Protein AF-A0A948GYI2-F1 (afdb_monomer_lite)

Structure (mmCIF, N/CA/C/O backbone):
data_AF-A0A948GYI2-F1
#
_entry.id   AF-A0A948GYI2-F1
#
loop_
_atom_site.group_PDB
_atom_site.id
_atom_site.type_symbol
_atom_site.label_atom_id
_atom_site.label_alt_id
_atom_site.label_comp_id
_atom_site.label_asym_id
_atom_site.label_entity_id
_atom_site.label_seq_id
_atom_site.pdbx_PDB_ins_code
_atom_site.Cartn_x
_atom_site.Cartn_y
_atom_site.Cartn_z
_atom_site.occupancy
_atom_site.B_iso_or_equiv
_atom_site.auth_seq_id
_atom_site.auth_comp_id
_atom_site.auth_asym_id
_atom_site.auth_atom_id
_atom_site.pdbx_PDB_model_num
ATOM 1 N N . MET A 1 1 ? -63.063 11.031 31.849 1.00 52.66 1 MET A N 1
ATOM 2 C CA . MET A 1 1 ? -62.151 10.379 30.886 1.00 52.66 1 MET A CA 1
ATOM 3 C C . MET A 1 1 ? -60.882 10.059 31.651 1.00 52.66 1 MET A C 1
ATOM 5 O O . MET A 1 1 ? -60.070 10.951 31.864 1.00 52.66 1 MET A O 1
ATOM 9 N N . ASP A 1 2 ? -60.798 8.842 32.186 1.00 49.38 2 ASP A N 1
ATOM 10 C CA . ASP A 1 2 ? -59.696 8.437 33.057 1.00 49.38 2 ASP A CA 1
ATOM 11 C C . ASP A 1 2 ? -58.411 8.267 32.252 1.00 49.38 2 ASP A C 1
ATOM 13 O O . ASP A 1 2 ? -58.264 7.365 31.427 1.00 49.38 2 ASP A O 1
ATOM 17 N N . ASN A 1 3 ? -57.470 9.173 32.505 1.00 59.66 3 ASN A N 1
ATOM 18 C CA . ASN A 1 3 ? -56.113 9.106 31.997 1.00 59.66 3 ASN A CA 1
ATOM 19 C C . ASN A 1 3 ? -55.352 8.020 32.767 1.00 59.66 3 ASN A C 1
ATOM 21 O O . ASN A 1 3 ? -54.767 8.286 33.818 1.00 59.66 3 ASN A O 1
ATOM 25 N N . GLN A 1 4 ? -55.342 6.793 32.240 1.00 59.03 4 GLN A N 1
ATOM 26 C CA . GLN A 1 4 ? -54.437 5.744 32.708 1.00 59.03 4 GLN A CA 1
ATOM 27 C C . GLN A 1 4 ? -52.987 6.158 32.426 1.00 59.03 4 GLN A C 1
ATOM 29 O O . GLN A 1 4 ? -52.452 5.931 31.340 1.00 59.03 4 GLN A O 1
ATOM 34 N N . LYS A 1 5 ? -52.327 6.766 33.413 1.00 63.97 5 LYS A N 1
ATOM 35 C CA . LYS A 1 5 ? -50.877 6.964 33.383 1.00 63.97 5 LYS A CA 1
ATOM 36 C C . LYS A 1 5 ? -50.208 5.609 33.615 1.00 63.97 5 LYS A C 1
ATOM 38 O O . LYS A 1 5 ? -49.988 5.208 34.754 1.00 63.97 5 LYS A O 1
ATOM 43 N N . LYS A 1 6 ? -49.918 4.882 32.534 1.00 66.81 6 LYS A N 1
ATOM 44 C CA . LYS A 1 6 ? -49.067 3.686 32.570 1.00 66.81 6 LYS A CA 1
ATOM 45 C C . LYS A 1 6 ? -47.640 4.135 32.889 1.00 66.81 6 LYS A C 1
ATOM 47 O O . LYS A 1 6 ? -46.932 4.626 32.016 1.00 66.81 6 LYS A O 1
ATOM 52 N N . GLY A 1 7 ? -47.262 4.061 34.162 1.00 66.38 7 GLY A N 1
ATOM 53 C CA . GLY A 1 7 ? -45.890 4.304 34.592 1.00 66.38 7 GLY A CA 1
ATOM 54 C C . GLY A 1 7 ? -44.984 3.206 34.044 1.00 66.38 7 GLY A C 1
ATOM 55 O O . GLY A 1 7 ? -45.281 2.027 34.223 1.00 66.38 7 GLY A O 1
ATOM 56 N N . PHE A 1 8 ? -43.904 3.594 33.366 1.00 69.88 8 PHE A N 1
ATOM 57 C CA . PHE A 1 8 ? -42.838 2.671 32.978 1.00 69.88 8 PHE A CA 1
ATOM 58 C C . PHE A 1 8 ? -42.327 1.946 34.226 1.00 69.88 8 PHE A C 1
ATOM 60 O O . PHE A 1 8 ? -42.035 2.584 35.242 1.00 69.88 8 PHE A O 1
ATOM 67 N N . THR A 1 9 ? -42.245 0.617 34.174 1.00 87.31 9 THR A N 1
ATOM 68 C CA . THR A 1 9 ? -41.756 -0.149 35.324 1.00 87.31 9 THR A CA 1
ATOM 69 C C . THR A 1 9 ? -40.239 0.003 35.422 1.00 87.31 9 THR A C 1
ATOM 71 O O . THR A 1 9 ? -39.531 -0.023 34.417 1.00 87.31 9 THR A O 1
ATOM 74 N N . LEU A 1 10 ? -39.716 0.171 36.638 1.00 85.88 10 LEU A N 1
ATOM 75 C CA . LEU A 1 10 ? -38.281 0.381 36.878 1.00 85.88 10 LEU A CA 1
ATOM 76 C C . LEU A 1 10 ? -37.420 -0.752 36.283 1.00 85.88 10 LEU A C 1
ATOM 78 O O . LEU A 1 10 ? -36.329 -0.506 35.775 1.00 85.88 10 LEU A O 1
ATOM 82 N N . LEU A 1 11 ? -37.948 -1.980 36.278 1.00 89.62 11 LEU A N 1
ATOM 83 C CA . LEU A 1 11 ? -37.319 -3.150 35.664 1.00 89.62 11 LEU A CA 1
ATOM 84 C C . LEU A 1 11 ? -37.116 -2.982 34.149 1.00 89.62 11 LEU A C 1
ATOM 86 O O . LEU A 1 11 ? -36.049 -3.290 33.628 1.00 89.62 11 LEU A O 1
ATOM 90 N N . GLU A 1 12 ? -38.120 -2.469 33.443 1.00 88.12 12 GLU A N 1
ATOM 91 C CA . GLU A 1 12 ? -38.083 -2.278 31.990 1.00 88.12 12 GLU A CA 1
ATOM 92 C C . GLU A 1 12 ? -37.000 -1.272 31.575 1.00 88.12 12 GLU A C 1
ATOM 94 O O . GLU A 1 12 ? -36.304 -1.470 30.575 1.00 88.12 12 GLU A O 1
ATOM 99 N N . ILE A 1 13 ? -36.779 -0.245 32.401 1.00 91.62 13 ILE A N 1
ATOM 100 C CA . ILE A 1 13 ? -35.699 0.732 32.214 1.00 91.62 13 ILE A CA 1
ATOM 101 C C . ILE A 1 13 ? -34.327 0.069 32.403 1.00 91.62 13 ILE A C 1
ATOM 103 O O . ILE A 1 13 ? -33.422 0.304 31.602 1.00 91.62 13 ILE A O 1
ATOM 107 N N . ILE A 1 14 ? -34.170 -0.795 33.413 1.00 94.62 14 ILE A N 1
ATOM 108 C CA . ILE A 1 14 ? -32.909 -1.516 33.661 1.00 94.62 14 ILE A CA 1
ATOM 109 C C . ILE A 1 14 ? -32.576 -2.454 32.497 1.00 94.62 14 ILE A C 1
ATOM 111 O O . ILE A 1 14 ? -31.447 -2.448 32.008 1.00 94.62 14 ILE A O 1
ATOM 115 N N . VAL A 1 15 ? -33.552 -3.233 32.024 1.00 95.19 15 VAL A N 1
ATOM 116 C CA . VAL A 1 15 ? -33.343 -4.166 30.905 1.00 95.19 15 VAL A CA 1
ATOM 117 C C . VAL A 1 15 ? -32.982 -3.403 29.630 1.00 95.19 15 VAL A C 1
ATOM 119 O O . VAL A 1 15 ? -32.034 -3.774 28.938 1.00 95.19 15 VAL A O 1
ATOM 122 N N . SER A 1 16 ? -33.670 -2.293 29.357 1.00 95.75 16 SER A N 1
ATOM 123 C CA . SER A 1 16 ? -33.379 -1.443 28.197 1.00 95.75 16 SER A CA 1
ATOM 124 C C . SER A 1 16 ? -31.966 -0.854 28.254 1.00 95.75 16 SER A C 1
ATOM 126 O O . SER A 1 16 ? -31.255 -0.871 27.251 1.00 95.75 16 SER A O 1
ATOM 128 N N . LEU A 1 17 ? -31.520 -0.395 29.430 1.00 95.31 17 LEU A N 1
ATOM 129 C CA . LEU A 1 17 ? -30.160 0.117 29.637 1.00 95.31 17 LEU A CA 1
ATOM 130 C C . LEU A 1 17 ? -29.099 -0.937 29.325 1.00 95.31 17 LEU A C 1
ATOM 132 O O . LEU A 1 17 ? -28.145 -0.644 28.607 1.00 95.31 17 LEU A O 1
ATOM 136 N N . ILE A 1 18 ? -29.277 -2.162 29.823 1.00 96.88 18 ILE A N 1
ATOM 137 C CA . ILE A 1 18 ? -28.332 -3.259 29.580 1.00 96.88 18 ILE A CA 1
ATOM 138 C C . ILE A 1 18 ? -28.215 -3.532 28.078 1.00 96.88 18 ILE A C 1
ATOM 140 O O . ILE A 1 18 ? -27.104 -3.607 27.553 1.00 96.88 18 ILE A O 1
ATOM 144 N N . ILE A 1 19 ? -29.345 -3.621 27.371 1.00 97.00 19 ILE A N 1
ATOM 145 C CA . ILE A 1 19 ? -29.355 -3.859 25.921 1.00 97.00 19 ILE A CA 1
ATOM 146 C C . ILE A 1 19 ? -28.627 -2.726 25.184 1.00 97.00 19 ILE A C 1
ATOM 148 O O . ILE A 1 19 ? -27.786 -2.998 24.328 1.00 97.00 19 ILE A O 1
ATOM 152 N N . ILE A 1 20 ? -28.886 -1.465 25.543 1.00 97.00 20 ILE A N 1
ATOM 153 C CA . ILE A 1 20 ? -28.222 -0.306 24.928 1.00 97.00 20 ILE A CA 1
ATOM 154 C C . ILE A 1 20 ? -26.706 -0.358 25.151 1.00 97.00 20 ILE A C 1
ATOM 156 O O . ILE A 1 20 ? -25.950 -0.129 24.207 1.00 97.00 20 ILE A O 1
ATOM 160 N N . PHE A 1 21 ? -26.246 -0.712 26.355 1.00 97.38 21 PHE A N 1
ATOM 161 C CA . PHE A 1 21 ? -24.814 -0.857 26.636 1.00 97.38 21 PHE A CA 1
ATOM 162 C C . PHE A 1 21 ? -24.149 -1.896 25.730 1.00 97.38 21 PHE A C 1
ATOM 164 O O . PHE A 1 21 ? -23.092 -1.618 25.160 1.00 97.38 21 PHE A O 1
ATOM 171 N N . PHE A 1 22 ? -24.777 -3.059 25.543 1.00 96.94 22 PHE A N 1
ATOM 172 C CA . PHE A 1 22 ? -24.254 -4.087 24.641 1.00 96.94 22 PHE A CA 1
ATOM 173 C C . PHE A 1 22 ? -24.202 -3.617 23.186 1.00 96.94 22 PHE A C 1
ATOM 175 O O . PHE A 1 22 ? -23.210 -3.863 22.500 1.00 96.94 22 PHE A O 1
ATOM 182 N N . VAL A 1 23 ? -25.233 -2.909 22.721 1.00 97.75 23 VAL A N 1
ATOM 183 C CA . VAL A 1 23 ? -25.279 -2.387 21.348 1.00 97.75 23 VAL A CA 1
ATOM 184 C C . VAL A 1 23 ? -24.176 -1.355 21.117 1.00 97.75 23 VAL A C 1
ATOM 186 O O . VAL A 1 23 ? -23.439 -1.463 20.139 1.00 97.75 23 VAL A O 1
ATOM 189 N N . VAL A 1 24 ? -24.014 -0.389 22.024 1.00 97.19 24 VAL A N 1
ATOM 190 C CA . VAL A 1 24 ? -22.990 0.660 21.894 1.00 97.19 24 VAL A CA 1
ATOM 191 C C . VAL A 1 24 ? -21.584 0.061 21.953 1.00 97.19 24 VAL A C 1
ATOM 193 O O . VAL A 1 24 ? -20.738 0.411 21.129 1.00 97.19 24 VAL A O 1
ATOM 196 N N . ALA A 1 25 ? -21.339 -0.884 22.866 1.00 96.25 25 ALA A N 1
ATOM 197 C CA . ALA A 1 25 ? -20.061 -1.588 22.945 1.00 96.25 25 ALA A CA 1
ATOM 198 C C . ALA A 1 25 ? -19.764 -2.383 21.660 1.00 96.25 25 ALA A C 1
ATOM 200 O O . ALA A 1 25 ? -18.652 -2.318 21.132 1.00 96.25 25 ALA A O 1
ATOM 201 N N . GLY A 1 26 ? -20.767 -3.078 21.112 1.00 96.38 26 GLY A N 1
ATOM 202 C CA . GLY A 1 26 ? -20.642 -3.797 19.844 1.00 96.38 26 GLY A CA 1
ATOM 203 C C . GLY A 1 26 ? -20.334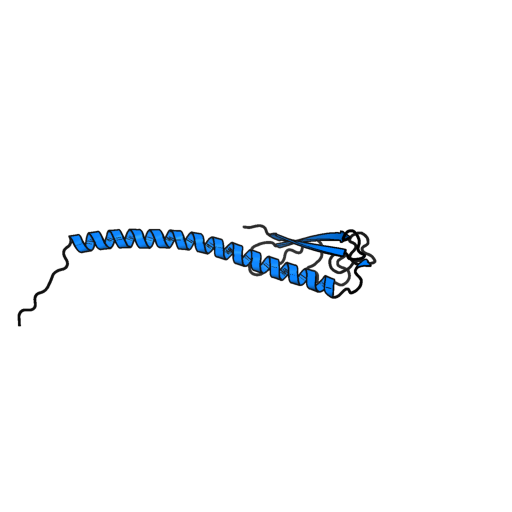 -2.867 18.667 1.00 96.38 26 GLY A C 1
ATOM 204 O O . GLY A 1 26 ? -19.425 -3.136 17.881 1.00 96.38 26 GLY A O 1
ATOM 205 N N . MET A 1 27 ? -21.033 -1.733 18.575 1.00 96.50 27 MET A N 1
ATOM 206 C CA . MET A 1 27 ? -20.799 -0.734 17.528 1.00 96.50 27 MET A CA 1
ATOM 207 C C . MET A 1 27 ? -19.403 -0.113 17.613 1.00 96.50 27 MET A C 1
ATOM 209 O O . MET A 1 27 ? -18.763 0.069 16.578 1.00 96.50 27 MET A O 1
ATOM 213 N N . ALA A 1 28 ? -18.902 0.166 18.820 1.00 95.44 28 ALA A N 1
ATOM 214 C CA . ALA A 1 28 ? -17.549 0.684 19.011 1.00 95.44 28 ALA A CA 1
ATOM 215 C C . ALA A 1 28 ? -16.486 -0.289 18.468 1.00 95.44 28 ALA A C 1
ATOM 217 O O . ALA A 1 28 ? -15.562 0.134 17.773 1.00 95.44 28 ALA A O 1
ATOM 218 N N . GLY A 1 29 ? -16.655 -1.596 18.702 1.00 93.38 29 GLY A N 1
ATOM 219 C CA . GLY A 1 29 ? -15.761 -2.622 18.156 1.00 93.38 29 GLY A CA 1
ATOM 220 C C . GLY A 1 29 ? -15.753 -2.656 16.623 1.00 93.38 29 GLY A C 1
ATOM 221 O O . GLY A 1 29 ? -14.688 -2.671 16.001 1.00 93.38 29 GLY A O 1
ATOM 222 N N . ILE A 1 30 ? -16.936 -2.600 16.001 1.00 94.75 30 ILE A N 1
ATOM 223 C CA . ILE A 1 30 ? -17.071 -2.574 14.534 1.00 94.75 30 ILE A CA 1
ATOM 224 C C . ILE A 1 30 ? -16.438 -1.307 13.950 1.00 94.75 30 ILE A C 1
ATOM 226 O O . ILE A 1 30 ? -15.770 -1.372 12.916 1.00 94.75 30 ILE A O 1
ATOM 230 N N . PHE A 1 31 ? -16.618 -0.161 14.609 1.00 95.06 31 PHE A N 1
ATOM 231 C CA . PHE A 1 31 ? -16.070 1.113 14.156 1.00 95.06 31 PHE A CA 1
ATOM 232 C C . PHE A 1 31 ? -14.537 1.095 14.107 1.00 95.06 31 PHE A C 1
ATOM 234 O O . PHE A 1 31 ? -13.960 1.454 13.080 1.00 95.06 31 PHE A O 1
ATOM 241 N N . VAL A 1 32 ? -13.875 0.610 15.163 1.00 92.75 32 VAL A N 1
ATOM 242 C CA . VAL A 1 32 ? -12.405 0.500 15.201 1.00 92.75 32 VAL A CA 1
ATOM 243 C C . VAL A 1 32 ? -11.896 -0.416 14.086 1.00 92.75 32 VAL A C 1
ATOM 245 O O . VAL A 1 32 ? -10.984 -0.046 13.345 1.00 92.75 32 VAL A O 1
ATOM 248 N N . SER A 1 33 ? -12.530 -1.578 13.906 1.00 93.06 33 SER A N 1
ATOM 249 C CA . SER A 1 33 ? -12.169 -2.512 12.832 1.00 93.06 33 SER A CA 1
ATOM 250 C C . SER A 1 33 ? -12.334 -1.884 11.441 1.00 93.06 33 SER A C 1
ATOM 252 O O . SER A 1 33 ? -11.441 -1.981 10.595 1.00 93.06 33 SER A O 1
ATOM 254 N N . SER A 1 34 ? -13.442 -1.172 11.223 1.00 91.56 34 SER A N 1
ATOM 255 C CA . SER A 1 34 ? -13.747 -0.513 9.948 1.00 91.56 34 SER A CA 1
ATOM 256 C C . SER A 1 34 ? -12.796 0.647 9.646 1.00 91.56 34 SER A C 1
ATOM 258 O O . SER A 1 34 ? -12.432 0.862 8.487 1.00 91.56 34 SER A O 1
ATOM 260 N N . SER A 1 35 ? -12.366 1.381 10.675 1.00 88.19 35 SER A N 1
ATOM 261 C CA . SER A 1 35 ? -11.406 2.478 10.540 1.00 88.19 35 SER A CA 1
ATOM 262 C C . SER A 1 35 ? -10.057 1.974 10.028 1.00 88.19 35 SER A C 1
ATOM 264 O O . SER A 1 35 ? -9.563 2.472 9.015 1.00 88.19 35 SER A O 1
ATOM 266 N N . ASN A 1 36 ? -9.507 0.927 10.652 1.00 87.12 36 ASN A N 1
ATOM 267 C CA . ASN A 1 36 ? -8.232 0.338 10.232 1.00 8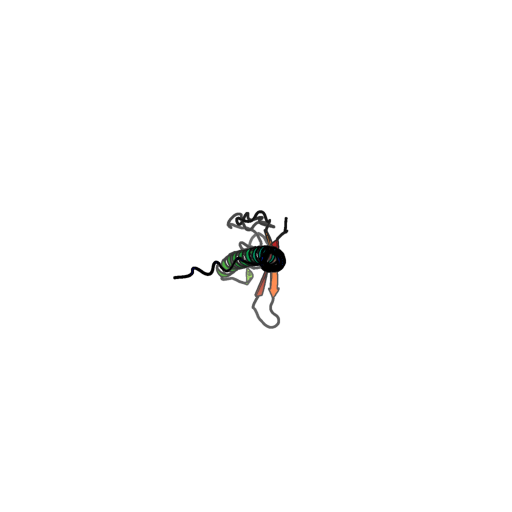7.12 36 ASN A CA 1
ATOM 268 C C . ASN A 1 36 ? -8.315 -0.211 8.803 1.00 87.12 36 ASN A C 1
ATOM 270 O O . ASN A 1 36 ? -7.435 0.033 7.981 1.00 87.12 36 ASN A O 1
ATOM 274 N N . TYR A 1 37 ? -9.416 -0.885 8.458 1.00 90.81 37 TYR A N 1
ATOM 275 C CA . TYR A 1 37 ? -9.620 -1.373 7.094 1.00 90.81 37 TYR A CA 1
ATOM 276 C C . TYR A 1 37 ? -9.646 -0.233 6.064 1.00 90.81 37 TYR A C 1
ATOM 278 O O . TYR A 1 37 ? -9.000 -0.311 5.016 1.00 90.81 37 TYR A O 1
ATOM 286 N N . THR A 1 38 ? -10.365 0.847 6.373 1.00 88.38 38 THR A N 1
ATOM 287 C CA . THR A 1 38 ? -10.462 2.024 5.500 1.00 88.38 38 THR A CA 1
ATOM 288 C C . THR A 1 38 ? -9.102 2.689 5.307 1.00 88.38 38 THR A C 1
ATOM 290 O O . THR A 1 38 ? -8.806 3.153 4.205 1.00 88.38 38 THR A O 1
ATOM 293 N N . TYR A 1 39 ? -8.267 2.712 6.346 1.00 85.62 39 TYR A N 1
ATOM 294 C CA . TYR A 1 39 ? -6.905 3.229 6.270 1.00 85.62 39 TYR A CA 1
ATOM 295 C C . TYR A 1 39 ? -6.065 2.451 5.250 1.00 85.62 39 TYR A C 1
ATOM 297 O O . TYR A 1 39 ? -5.681 3.021 4.229 1.00 85.62 39 TYR A O 1
ATOM 305 N N . HIS A 1 40 ? -5.904 1.132 5.417 1.00 85.94 40 HIS A N 1
ATOM 306 C CA . HIS A 1 40 ? -5.113 0.332 4.470 1.00 85.94 40 HIS A CA 1
ATOM 307 C C . HIS A 1 40 ? -5.700 0.350 3.050 1.00 85.94 40 HIS A C 1
ATOM 309 O O . HIS A 1 40 ? -4.964 0.269 2.064 1.00 85.94 40 HIS A O 1
ATOM 315 N N . TYR A 1 41 ? -7.026 0.465 2.914 1.00 87.12 41 TYR A N 1
ATOM 316 C CA . TYR A 1 41 ? -7.668 0.608 1.608 1.00 87.12 41 TYR A CA 1
ATOM 317 C C . TYR A 1 41 ? -7.246 1.903 0.900 1.00 87.12 41 TYR A C 1
ATOM 319 O O . TYR A 1 41 ? -6.934 1.873 -0.294 1.00 87.12 41 TYR A O 1
ATOM 327 N N . LYS A 1 42 ? -7.179 3.027 1.625 1.00 84.81 42 LYS A N 1
ATOM 328 C CA . LYS A 1 42 ? -6.682 4.301 1.086 1.00 84.81 42 LYS A CA 1
ATOM 329 C C . LYS A 1 42 ? -5.220 4.183 0.666 1.00 84.81 42 LYS A C 1
ATOM 331 O O . LYS A 1 42 ? -4.908 4.554 -0.463 1.00 84.81 42 LYS A O 1
ATOM 336 N N . CYS A 1 43 ? -4.367 3.592 1.503 1.00 82.50 43 CYS A N 1
ATOM 337 C CA . CYS A 1 43 ? -2.945 3.427 1.193 1.00 82.50 43 CYS A CA 1
ATOM 338 C C . CYS A 1 43 ? -2.739 2.585 -0.075 1.00 82.50 43 CYS A C 1
ATOM 340 O O . CYS A 1 43 ? -2.011 2.974 -0.989 1.00 82.50 43 CYS A O 1
ATOM 342 N N . ARG A 1 44 ? -3.485 1.479 -0.211 1.00 86.69 44 ARG A N 1
ATOM 343 C CA . ARG A 1 44 ? -3.487 0.654 -1.432 1.00 86.69 44 ARG A CA 1
ATOM 344 C C . ARG A 1 44 ? -3.988 1.416 -2.656 1.00 86.69 44 ARG A C 1
ATOM 346 O O . ARG A 1 44 ? -3.398 1.292 -3.728 1.00 86.69 44 ARG A O 1
ATOM 353 N N . GLY A 1 45 ? -5.056 2.201 -2.523 1.00 85.88 45 GLY A N 1
ATOM 354 C CA . GLY A 1 45 ? -5.578 3.025 -3.616 1.00 85.88 45 GLY A CA 1
ATOM 355 C C . GLY A 1 45 ? -4.542 4.032 -4.116 1.00 85.88 45 GLY A C 1
ATOM 356 O O . GLY A 1 45 ? -4.287 4.125 -5.321 1.00 85.88 45 GLY A O 1
ATOM 357 N N . THR A 1 46 ? -3.883 4.714 -3.182 1.00 83.38 46 THR A N 1
ATOM 358 C CA . THR A 1 46 ? -2.786 5.640 -3.461 1.00 83.38 46 THR A CA 1
ATOM 359 C C . THR A 1 46 ? -1.614 4.927 -4.133 1.00 83.38 46 THR A C 1
ATOM 361 O O . THR A 1 46 ? -1.180 5.358 -5.202 1.00 83.38 46 THR A O 1
ATOM 364 N N . ALA A 1 47 ? -1.167 3.787 -3.603 1.00 82.56 47 ALA A N 1
ATOM 365 C CA . ALA A 1 47 ? -0.087 2.994 -4.189 1.00 82.56 47 ALA A CA 1
ATOM 366 C C . ALA A 1 47 ? -0.388 2.566 -5.636 1.00 82.56 47 ALA A C 1
ATOM 368 O O . ALA A 1 47 ? 0.480 2.645 -6.502 1.00 82.56 47 ALA A O 1
ATOM 369 N N . VAL A 1 48 ? -1.629 2.168 -5.935 1.00 86.62 48 VAL A N 1
ATOM 370 C CA . VAL A 1 48 ? -2.048 1.825 -7.304 1.00 86.62 48 VAL A CA 1
ATOM 371 C C . VAL A 1 48 ? -2.044 3.051 -8.215 1.00 86.62 48 VAL A C 1
ATOM 373 O O . VAL A 1 48 ? -1.603 2.953 -9.361 1.00 86.62 48 VAL A O 1
ATOM 376 N N . SER A 1 49 ? -2.524 4.203 -7.739 1.00 83.25 49 SER A N 1
ATOM 377 C CA . SER A 1 49 ? -2.495 5.445 -8.523 1.00 83.25 49 SER A CA 1
ATOM 378 C C . SER A 1 49 ? -1.061 5.865 -8.859 1.00 83.25 49 SER A C 1
ATOM 380 O O . SER A 1 49 ? -0.777 6.228 -10.001 1.00 83.25 49 SER A O 1
ATOM 382 N N . LEU A 1 50 ? -0.143 5.690 -7.906 1.00 79.25 50 LEU A N 1
ATOM 383 C CA . LEU A 1 50 ? 1.277 5.930 -8.091 1.00 79.25 50 LEU A CA 1
ATOM 384 C C . LEU A 1 50 ? 1.888 4.935 -9.082 1.00 79.25 50 LEU A C 1
ATOM 386 O O . LEU A 1 50 ? 2.532 5.341 -10.043 1.00 79.25 50 LEU A O 1
ATOM 390 N N . ALA A 1 51 ? 1.627 3.638 -8.919 1.00 81.12 51 ALA A N 1
ATOM 391 C CA . ALA A 1 51 ? 2.108 2.619 -9.849 1.00 81.12 51 ALA A CA 1
ATOM 392 C C . ALA A 1 51 ? 1.650 2.902 -11.289 1.00 81.12 51 ALA A C 1
ATOM 394 O O . ALA A 1 51 ? 2.440 2.785 -12.226 1.00 81.12 51 ALA A O 1
ATOM 395 N N . LYS A 1 52 ? 0.390 3.325 -11.469 1.00 84.25 52 LYS A N 1
ATOM 396 C CA . LYS A 1 52 ? -0.139 3.753 -12.771 1.00 84.25 52 LYS A CA 1
ATOM 397 C C . LYS A 1 52 ? 0.603 4.966 -13.314 1.00 84.25 52 LYS A C 1
ATOM 399 O O . LYS A 1 52 ? 0.953 4.960 -14.485 1.00 84.25 52 LYS A O 1
ATOM 404 N N . TYR A 1 53 ? 0.862 5.971 -12.483 1.00 78.81 53 TYR A N 1
ATOM 405 C CA . TYR A 1 53 ? 1.622 7.153 -12.884 1.00 78.81 53 TYR A CA 1
ATOM 406 C C . TYR A 1 53 ? 3.047 6.795 -13.335 1.00 78.81 53 TYR A C 1
ATOM 408 O O . TYR A 1 53 ? 3.497 7.255 -14.383 1.00 78.81 53 TYR A O 1
ATOM 416 N N . CYS A 1 54 ? 3.728 5.900 -12.614 1.00 75.31 54 CYS A N 1
ATOM 417 C CA . CYS A 1 54 ? 5.037 5.392 -13.019 1.00 75.31 54 CYS A CA 1
ATOM 418 C C . CYS A 1 54 ? 4.969 4.632 -14.355 1.00 75.31 54 CYS A C 1
ATOM 420 O O . CYS A 1 54 ? 5.796 4.855 -15.235 1.00 75.31 54 CYS A O 1
ATOM 422 N N . LEU A 1 55 ? 3.974 3.755 -14.531 1.00 78.00 55 LEU A N 1
ATOM 423 C CA . LEU A 1 55 ? 3.784 2.990 -15.769 1.00 78.00 55 LEU A CA 1
ATOM 424 C C . LEU A 1 55 ? 3.402 3.869 -16.970 1.00 78.00 55 LEU A C 1
ATOM 426 O O . LEU A 1 55 ? 3.847 3.589 -18.083 1.00 78.00 55 LEU A O 1
ATOM 430 N N . ASP A 1 56 ? 2.622 4.932 -16.765 1.00 80.19 56 ASP A N 1
ATOM 431 C CA . ASP A 1 56 ? 2.238 5.873 -17.826 1.00 80.19 56 ASP A CA 1
ATOM 432 C C . ASP A 1 56 ? 3.476 6.489 -18.487 1.00 80.19 56 ASP A C 1
ATOM 434 O O . ASP A 1 56 ? 3.544 6.632 -19.706 1.00 80.19 56 ASP A O 1
ATOM 438 N N . ILE A 1 57 ? 4.516 6.757 -17.701 1.00 72.25 57 ILE A N 1
ATOM 439 C CA . ILE A 1 57 ? 5.775 7.294 -18.212 1.00 72.25 57 ILE A CA 1
ATOM 440 C C . ILE A 1 57 ? 6.534 6.271 -19.066 1.00 72.25 57 ILE A C 1
ATOM 442 O O . ILE A 1 57 ? 7.090 6.667 -20.089 1.00 72.25 57 ILE A O 1
ATOM 446 N N . LEU A 1 58 ? 6.513 4.969 -18.730 1.00 68.00 58 LEU A N 1
ATOM 447 C CA . LEU A 1 58 ? 7.064 3.937 -19.632 1.00 68.00 58 LEU A CA 1
ATOM 448 C C . LEU A 1 58 ? 6.344 3.936 -20.971 1.00 68.00 58 LEU A C 1
ATOM 450 O O . LEU A 1 58 ? 6.984 3.786 -22.005 1.00 68.00 58 LEU A O 1
ATOM 454 N N . SER A 1 59 ? 5.019 4.074 -20.946 1.00 70.75 59 SER A N 1
ATOM 455 C CA . SER A 1 59 ? 4.211 3.992 -22.162 1.00 70.75 59 SER A CA 1
ATOM 456 C C . SER A 1 59 ? 4.490 5.136 -23.142 1.00 70.75 59 SER A C 1
ATOM 458 O O . SER A 1 59 ? 4.288 4.972 -24.344 1.00 70.75 59 SER A O 1
ATOM 460 N N . LYS A 1 60 ? 5.010 6.270 -22.649 1.00 69.44 60 LYS A N 1
ATOM 461 C CA . LYS A 1 60 ? 5.441 7.401 -23.485 1.00 69.44 60 LYS A CA 1
ATOM 462 C C . LYS A 1 60 ? 6.748 7.123 -24.226 1.00 69.44 60 LYS A C 1
ATOM 464 O O . LYS A 1 60 ? 6.977 7.724 -25.273 1.00 69.44 60 LYS A O 1
ATOM 469 N N . ASP A 1 61 ? 7.580 6.207 -23.732 1.00 68.00 61 ASP A N 1
ATOM 470 C CA . ASP A 1 61 ? 8.757 5.736 -24.458 1.00 68.00 61 ASP A CA 1
ATOM 471 C C . ASP A 1 61 ? 8.391 4.510 -25.305 1.00 68.00 61 ASP A C 1
ATOM 473 O O . ASP A 1 61 ? 8.315 3.377 -24.827 1.00 68.00 61 ASP A O 1
ATOM 477 N N . VAL A 1 62 ? 8.158 4.753 -26.597 1.00 64.69 62 VAL A N 1
ATOM 478 C CA . VAL A 1 62 ? 7.739 3.742 -27.585 1.00 64.69 62 VAL A CA 1
ATOM 479 C C . VAL A 1 62 ? 8.792 2.630 -27.750 1.00 64.69 62 VAL A C 1
ATOM 481 O O . VAL A 1 62 ? 8.485 1.529 -28.214 1.00 64.69 62 VAL A O 1
ATOM 484 N N . ARG A 1 63 ? 10.045 2.890 -27.360 1.00 74.25 63 ARG A N 1
ATOM 485 C CA . ARG A 1 63 ? 11.184 1.990 -27.549 1.00 74.25 63 ARG A CA 1
ATOM 486 C C . ARG A 1 63 ? 11.445 1.122 -26.318 1.00 74.25 63 ARG A C 1
ATOM 488 O O . ARG A 1 63 ? 12.190 1.487 -25.412 1.00 74.25 63 ARG A O 1
ATOM 495 N N . GLN A 1 64 ? 10.888 -0.091 -26.327 1.00 73.19 64 GLN A N 1
ATOM 496 C CA . GLN A 1 64 ? 11.086 -1.092 -25.262 1.00 73.19 64 GLN A CA 1
ATOM 497 C C . GLN A 1 64 ? 12.562 -1.492 -25.061 1.00 73.19 64 GLN A C 1
ATOM 499 O O . GLN A 1 64 ? 12.956 -1.971 -23.994 1.00 73.19 64 GLN A O 1
ATOM 504 N N . ASP A 1 65 ? 13.417 -1.304 -26.065 1.00 71.56 65 ASP A N 1
ATOM 505 C CA . ASP A 1 65 ? 14.853 -1.556 -25.959 1.00 71.56 65 ASP A CA 1
ATOM 506 C C . ASP A 1 65 ? 15.541 -0.625 -24.946 1.00 71.56 65 ASP A C 1
ATOM 508 O O . ASP A 1 65 ? 16.450 -1.080 -24.247 1.00 71.56 65 ASP A O 1
ATOM 512 N N . LYS A 1 66 ? 15.024 0.597 -24.756 1.00 71.38 66 LYS A N 1
ATOM 513 C CA . LYS A 1 66 ? 15.545 1.609 -23.818 1.00 71.38 66 LYS A CA 1
ATOM 514 C C . LYS A 1 66 ? 15.117 1.424 -22.366 1.00 71.38 66 LYS A C 1
ATOM 516 O O . LYS A 1 66 ? 15.606 2.102 -21.470 1.00 71.38 66 LYS A O 1
ATOM 521 N N . TRP A 1 67 ? 14.257 0.450 -22.093 1.00 73.69 67 TRP A N 1
ATOM 522 C CA . TRP A 1 67 ? 13.802 0.134 -20.740 1.00 73.69 67 TRP A CA 1
ATOM 523 C C . TRP A 1 67 ? 14.871 -0.599 -19.901 1.00 73.69 67 TRP A C 1
ATOM 525 O O . TRP A 1 67 ? 14.541 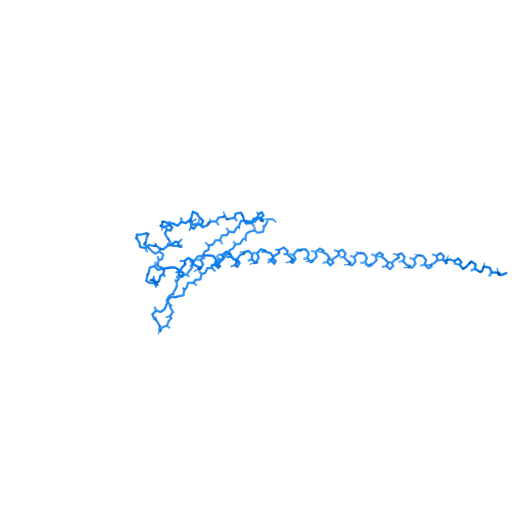-1.350 -18.994 1.00 73.69 67 TRP A O 1
ATOM 535 N N . ASN A 1 68 ? 16.161 -0.483 -20.223 1.00 65.88 68 ASN A N 1
ATOM 536 C CA . ASN A 1 68 ? 17.218 -1.220 -19.533 1.00 65.88 68 ASN A CA 1
ATOM 537 C C . ASN A 1 68 ? 17.772 -0.410 -18.341 1.00 65.88 68 ASN A C 1
ATOM 539 O O . ASN A 1 68 ? 18.126 0.755 -18.528 1.00 65.88 68 ASN A O 1
ATOM 543 N N . PRO A 1 69 ? 17.895 -0.992 -17.131 1.00 56.00 69 PRO A N 1
ATOM 544 C CA . PRO A 1 69 ? 18.466 -0.303 -15.971 1.00 56.00 69 PRO A CA 1
ATOM 545 C C . PRO A 1 69 ? 19.978 -0.039 -16.019 1.00 56.00 69 PRO A C 1
ATOM 547 O O . PRO A 1 69 ? 20.485 0.704 -15.187 1.00 56.00 69 PRO A O 1
ATOM 550 N N . ALA A 1 70 ? 20.714 -0.647 -16.952 1.00 53.62 70 ALA A N 1
ATOM 551 C CA . ALA A 1 70 ? 22.172 -0.748 -16.847 1.00 53.62 70 ALA A CA 1
ATOM 552 C C . ALA A 1 70 ? 22.977 0.468 -17.349 1.00 53.62 70 ALA A C 1
ATOM 554 O O . ALA A 1 70 ? 24.160 0.568 -17.032 1.00 53.62 70 ALA A O 1
ATOM 555 N N . THR A 1 71 ? 22.392 1.391 -18.119 1.00 52.31 71 THR A N 1
ATOM 556 C CA . THR A 1 71 ? 23.153 2.496 -18.728 1.00 52.31 71 THR A CA 1
ATOM 557 C C . THR A 1 71 ? 22.404 3.820 -18.637 1.00 52.31 71 THR A C 1
ATOM 559 O O . THR A 1 71 ? 21.450 4.070 -19.369 1.00 52.31 71 THR A O 1
ATOM 562 N N . ALA A 1 72 ? 22.881 4.710 -17.762 1.00 52.03 72 ALA A N 1
ATOM 563 C CA . ALA A 1 72 ? 22.311 6.043 -17.551 1.00 52.03 72 ALA A CA 1
ATOM 564 C C . ALA A 1 72 ? 22.275 6.919 -18.823 1.00 52.03 72 ALA A C 1
ATOM 566 O O . ALA A 1 72 ? 21.448 7.820 -18.914 1.00 52.03 72 ALA A O 1
ATOM 567 N N . ALA A 1 73 ? 23.132 6.626 -19.809 1.00 53.28 73 ALA A N 1
ATOM 568 C CA . ALA A 1 73 ? 23.251 7.365 -21.068 1.00 53.28 73 ALA A CA 1
ATOM 569 C C . ALA A 1 73 ? 22.085 7.144 -22.057 1.00 53.28 73 ALA A C 1
ATOM 571 O O . ALA A 1 73 ? 21.836 8.007 -22.891 1.00 53.28 73 ALA A O 1
ATOM 572 N N . ASP A 1 74 ? 21.353 6.031 -21.933 1.00 53.94 74 ASP A N 1
ATOM 573 C CA . ASP A 1 74 ? 20.179 5.693 -22.762 1.00 53.94 74 ASP A CA 1
ATOM 574 C C . ASP A 1 74 ? 18.901 5.521 -21.928 1.00 53.94 74 ASP A C 1
ATOM 576 O O . ASP A 1 74 ? 17.870 5.075 -22.438 1.00 53.94 74 ASP A O 1
ATOM 580 N N . GLY A 1 75 ? 18.987 5.806 -20.627 1.00 56.50 75 GLY A N 1
ATOM 581 C CA . GLY A 1 75 ? 17.957 5.427 -19.677 1.00 56.50 75 GLY A CA 1
ATOM 582 C C . GLY A 1 75 ? 16.687 6.257 -19.818 1.00 56.50 75 GLY A C 1
ATOM 583 O O . GLY A 1 75 ? 16.704 7.430 -20.190 1.00 56.50 75 GLY A O 1
ATOM 584 N N . ASN A 1 76 ? 15.571 5.611 -19.505 1.00 62.22 76 ASN A N 1
ATOM 585 C CA . ASN A 1 76 ? 14.273 6.252 -19.437 1.00 62.22 76 ASN A CA 1
ATOM 586 C C . ASN A 1 76 ? 14.062 6.864 -18.045 1.00 62.22 76 ASN A C 1
ATOM 588 O O . ASN A 1 76 ? 14.869 6.706 -17.121 1.00 62.22 76 ASN A O 1
ATOM 592 N N . CYS A 1 77 ? 12.915 7.509 -17.865 1.00 63.44 77 CYS A N 1
ATOM 593 C CA . CYS A 1 77 ? 12.579 8.144 -16.600 1.00 63.44 77 CYS A CA 1
ATOM 594 C C . CYS A 1 77 ? 12.476 7.244 -15.381 1.00 63.44 77 CYS A C 1
ATOM 596 O O . CYS A 1 77 ? 12.357 7.766 -14.279 1.00 63.44 77 CYS A O 1
ATOM 598 N N . LEU A 1 78 ? 12.544 5.928 -15.546 1.00 57.00 78 LEU A N 1
ATOM 599 C CA . LEU A 1 78 ? 12.474 4.992 -14.434 1.00 57.00 78 LEU A CA 1
ATOM 600 C C . LEU A 1 78 ? 13.824 4.399 -14.070 1.00 57.00 78 LEU A C 1
ATOM 602 O O . LEU A 1 78 ? 13.983 3.932 -12.947 1.00 57.00 78 LEU A O 1
ATOM 606 N N . THR A 1 79 ? 14.778 4.386 -15.002 1.00 55.72 79 THR A N 1
ATOM 607 C CA . THR A 1 79 ? 16.073 3.738 -14.794 1.00 55.72 79 THR A CA 1
ATOM 608 C C . THR A 1 79 ? 17.212 4.713 -14.544 1.00 55.72 79 THR A C 1
ATOM 610 O O . THR A 1 79 ? 18.120 4.381 -13.788 1.00 55.72 79 THR A O 1
ATOM 613 N N . SER A 1 80 ? 17.177 5.906 -15.1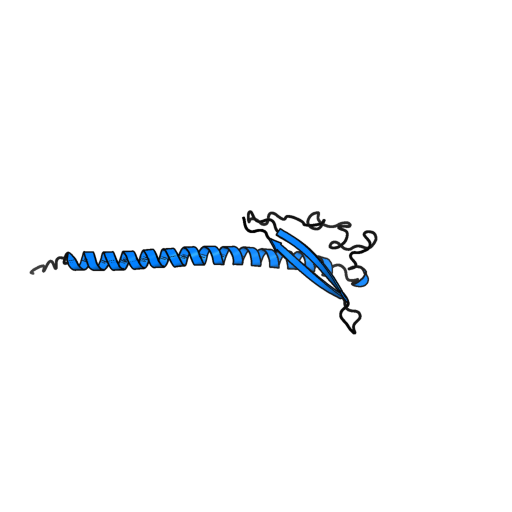44 1.00 55.62 80 SER A N 1
ATOM 614 C CA . SER A 1 80 ? 18.286 6.870 -15.068 1.00 55.62 80 SER A CA 1
ATOM 615 C C . SER A 1 80 ? 17.893 8.263 -14.580 1.00 55.62 80 SER A C 1
ATOM 617 O O . SER A 1 80 ? 18.777 9.074 -14.318 1.00 55.62 80 SER A O 1
ATOM 619 N N . GLY A 1 81 ? 16.592 8.567 -14.475 1.00 56.56 81 GLY A N 1
ATOM 620 C CA . GLY A 1 81 ? 16.108 9.902 -14.096 1.00 56.56 81 GLY A CA 1
ATOM 621 C C . GLY A 1 81 ? 16.464 11.013 -15.098 1.00 56.56 81 GLY A C 1
ATOM 622 O O . GLY A 1 81 ? 16.368 12.193 -14.764 1.00 56.56 81 GLY A O 1
ATOM 623 N N . PHE A 1 82 ? 16.884 10.665 -16.319 1.00 48.31 82 PHE A N 1
ATOM 624 C CA . PHE A 1 82 ? 17.356 11.621 -17.320 1.00 48.31 82 PHE A CA 1
ATOM 625 C C . PHE A 1 82 ? 16.194 12.467 -17.882 1.00 48.31 82 PHE A C 1
ATOM 627 O O . PHE A 1 82 ? 15.352 11.949 -18.608 1.00 48.31 82 PHE A O 1
ATOM 634 N N . ASN A 1 83 ? 16.147 13.771 -17.560 1.00 53.62 83 ASN A N 1
ATOM 635 C CA . ASN A 1 83 ? 15.062 14.716 -17.912 1.00 53.62 83 ASN A CA 1
ATOM 636 C C . ASN A 1 83 ? 13.667 14.337 -17.387 1.00 53.62 83 ASN A C 1
ATOM 638 O O . ASN A 1 83 ? 12.654 14.507 -18.068 1.00 53.62 83 ASN A O 1
ATOM 642 N N . CYS A 1 84 ? 13.603 13.845 -16.155 1.00 59.00 84 CYS A N 1
ATOM 643 C CA . CYS A 1 84 ? 12.358 13.362 -15.568 1.00 59.00 84 CYS A CA 1
ATOM 644 C C . CYS A 1 84 ? 11.964 14.211 -14.369 1.00 59.00 84 CYS A C 1
ATOM 646 O O . CYS A 1 84 ? 12.844 14.770 -13.709 1.00 59.00 84 CYS A O 1
ATOM 648 N N . PRO A 1 85 ? 10.660 14.320 -14.058 1.00 54.56 85 PRO A N 1
ATOM 649 C CA . PRO A 1 85 ? 10.233 14.944 -12.815 1.00 54.56 85 PRO A CA 1
ATOM 650 C C . PRO A 1 85 ? 11.018 14.328 -11.647 1.00 54.56 85 PRO A C 1
ATOM 652 O O . PRO A 1 85 ? 11.191 13.113 -11.597 1.00 54.56 85 PRO A O 1
ATOM 655 N N . THR A 1 86 ? 11.498 15.138 -10.703 1.00 51.09 86 THR A N 1
ATOM 656 C CA . THR A 1 86 ? 12.368 14.732 -9.571 1.00 51.09 86 THR A CA 1
ATOM 657 C C . THR A 1 86 ? 11.773 13.653 -8.652 1.00 51.09 86 THR A C 1
ATOM 659 O O . THR A 1 86 ? 12.429 13.146 -7.752 1.00 51.09 86 THR A O 1
ATOM 662 N N . VAL A 1 87 ? 10.537 13.254 -8.927 1.00 51.38 87 VAL A N 1
ATOM 663 C CA . VAL A 1 87 ? 9.764 12.173 -8.322 1.00 51.38 87 VAL A CA 1
ATOM 664 C C . VAL A 1 87 ? 10.234 10.774 -8.761 1.00 51.38 87 VAL A C 1
ATOM 666 O O . VAL A 1 87 ? 9.568 9.801 -8.448 1.00 51.38 87 VAL A O 1
ATOM 669 N N . PHE A 1 88 ? 11.332 10.618 -9.508 1.00 49.88 88 PHE A N 1
ATOM 670 C CA . PHE A 1 88 ? 11.736 9.307 -10.059 1.00 49.88 88 PHE A CA 1
ATOM 671 C C . PHE A 1 88 ? 13.175 8.879 -9.770 1.00 49.88 88 PHE A C 1
ATOM 673 O O . PHE A 1 88 ? 13.581 7.784 -10.157 1.00 49.88 88 PHE A O 1
ATOM 680 N N . THR A 1 89 ? 13.951 9.688 -9.054 1.00 42.59 89 THR A N 1
ATOM 681 C CA . THR A 1 89 ? 15.295 9.294 -8.622 1.00 42.59 89 THR A CA 1
ATOM 682 C C . THR A 1 89 ? 15.190 8.408 -7.382 1.00 42.59 89 THR A C 1
ATOM 684 O O . THR A 1 89 ? 14.671 8.860 -6.368 1.00 42.59 89 THR A O 1
ATOM 687 N N . THR A 1 90 ? 15.639 7.150 -7.491 1.00 44.12 90 THR A N 1
ATOM 688 C CA . THR A 1 90 ? 15.949 6.201 -6.396 1.00 44.12 90 THR A CA 1
ATOM 689 C C . THR A 1 90 ? 15.143 6.405 -5.103 1.00 44.12 90 THR A C 1
ATOM 691 O O . THR A 1 90 ? 15.575 7.146 -4.225 1.00 44.12 90 THR A O 1
ATOM 694 N N . ASN A 1 91 ? 14.008 5.713 -4.955 1.00 46.53 91 ASN A N 1
ATOM 695 C CA . ASN A 1 91 ? 13.095 5.855 -3.806 1.00 46.53 91 ASN A CA 1
ATOM 696 C C . ASN A 1 91 ? 12.513 7.268 -3.628 1.00 46.53 91 ASN A C 1
ATOM 698 O O . ASN A 1 91 ? 12.779 7.931 -2.626 1.00 46.53 91 ASN A O 1
ATOM 702 N N . PRO A 1 92 ? 11.661 7.727 -4.555 1.00 50.16 92 PRO A N 1
ATOM 703 C CA . PRO A 1 92 ? 10.920 8.960 -4.349 1.00 50.16 92 PRO A CA 1
ATOM 704 C C . PRO A 1 92 ? 9.922 8.784 -3.199 1.00 50.16 92 PRO A C 1
ATOM 706 O O . PRO A 1 92 ? 8.854 8.200 -3.376 1.00 50.16 92 PRO A O 1
ATOM 709 N N . THR A 1 93 ? 10.258 9.303 -2.020 1.00 50.38 93 THR A N 1
ATOM 710 C CA . THR A 1 93 ? 9.288 9.505 -0.943 1.00 50.38 93 THR A CA 1
ATOM 711 C C . THR A 1 93 ? 8.337 10.608 -1.370 1.00 50.38 93 THR A C 1
ATOM 713 O O . THR A 1 93 ? 8.713 11.781 -1.416 1.00 50.38 93 THR A O 1
ATOM 716 N N . MET A 1 94 ? 7.114 10.233 -1.730 1.00 53.72 94 MET A N 1
ATOM 717 C CA . MET A 1 94 ? 6.071 11.196 -2.046 1.00 53.72 94 MET A CA 1
ATOM 718 C C . MET A 1 94 ? 5.151 11.408 -0.846 1.00 53.72 94 MET A C 1
ATOM 720 O O . MET A 1 94 ? 4.504 10.448 -0.426 1.00 53.72 94 MET A O 1
ATOM 724 N N . PRO A 1 95 ? 5.029 12.646 -0.335 1.00 52.25 95 PRO A N 1
ATOM 725 C CA . PRO A 1 95 ? 4.006 12.979 0.642 1.00 52.25 95 PRO A CA 1
ATOM 726 C C . PRO A 1 95 ? 2.656 13.051 -0.079 1.00 52.25 95 PRO A C 1
ATOM 728 O O . PRO A 1 95 ? 2.248 14.100 -0.578 1.00 52.25 95 PRO A O 1
ATOM 731 N N . ILE A 1 96 ? 1.965 11.918 -0.193 1.00 53.94 96 ILE A N 1
ATOM 732 C CA . ILE A 1 96 ? 0.645 11.849 -0.832 1.00 53.94 96 ILE A CA 1
ATOM 733 C C . ILE A 1 96 ? -0.432 11.974 0.245 1.00 53.94 96 ILE A C 1
ATOM 735 O O . ILE A 1 96 ? -1.164 11.026 0.501 1.00 53.94 96 ILE A O 1
ATOM 739 N N . GLY A 1 97 ? -0.501 13.131 0.917 1.00 49.00 97 GLY A N 1
ATOM 740 C CA . GLY A 1 97 ? -1.591 13.499 1.844 1.00 49.00 97 GLY A CA 1
ATOM 741 C C . GLY A 1 97 ? -1.880 12.519 2.995 1.00 49.00 97 GLY A C 1
ATOM 742 O O . GLY A 1 97 ? -2.901 12.640 3.667 1.00 49.00 97 GLY A O 1
ATOM 743 N N . LEU A 1 98 ? -0.996 11.548 3.188 1.00 54.31 98 LEU A N 1
ATOM 744 C CA . LEU A 1 98 ? -0.954 10.535 4.223 1.00 54.31 98 LEU A CA 1
ATOM 745 C C . LEU A 1 98 ? 0.463 10.648 4.783 1.00 54.31 98 LEU A C 1
ATOM 747 O O . LEU A 1 98 ? 1.403 10.787 3.999 1.00 54.31 98 LEU A O 1
ATOM 751 N N . ASP A 1 99 ? 0.627 10.593 6.103 1.00 57.94 99 ASP A N 1
ATOM 752 C CA . ASP A 1 99 ? 1.944 10.694 6.758 1.00 57.94 99 ASP A CA 1
ATOM 753 C C . ASP A 1 99 ? 2.883 9.508 6.420 1.00 57.94 99 ASP A C 1
ATOM 755 O O . ASP A 1 99 ? 3.983 9.395 6.950 1.00 57.94 99 ASP A O 1
ATOM 759 N N . GLU A 1 100 ? 2.476 8.614 5.516 1.00 65.06 100 GLU A N 1
ATOM 760 C CA . GLU A 1 100 ? 3.238 7.448 5.090 1.00 65.06 100 GLU A CA 1
ATOM 761 C C . GLU A 1 100 ? 4.238 7.764 3.970 1.00 65.06 100 GLU A C 1
ATOM 763 O O . GLU A 1 100 ? 3.937 8.436 2.979 1.00 65.06 100 GLU A O 1
ATOM 768 N N . ASN A 1 101 ? 5.425 7.169 4.078 1.00 70.00 101 ASN A N 1
ATOM 769 C CA . ASN A 1 101 ? 6.439 7.222 3.033 1.00 70.00 101 ASN A CA 1
ATOM 770 C C . ASN A 1 101 ? 6.240 6.075 2.036 1.00 70.00 101 ASN A C 1
ATOM 772 O O . ASN A 1 101 ? 6.406 4.906 2.386 1.00 70.00 101 ASN A O 1
ATOM 776 N N . TYR A 1 102 ? 5.941 6.413 0.780 1.00 71.88 102 TYR A N 1
ATOM 777 C CA . TYR A 1 102 ? 5.883 5.460 -0.332 1.00 71.88 102 TYR A CA 1
ATOM 778 C C . TYR A 1 102 ? 7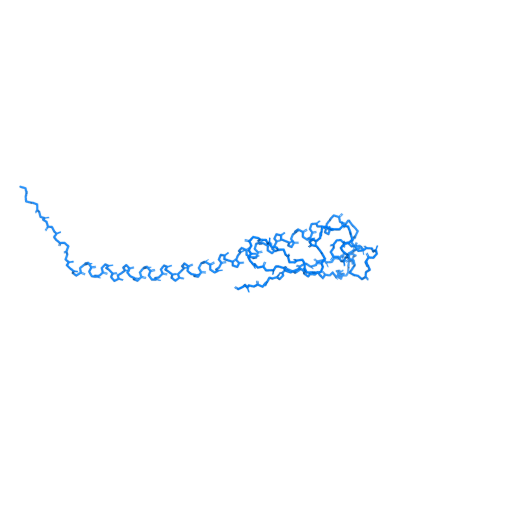.250 5.336 -1.011 1.00 71.88 102 TYR A C 1
ATOM 780 O O . TYR A 1 102 ? 7.967 6.317 -1.180 1.00 71.88 102 TYR A O 1
ATOM 788 N N . THR A 1 103 ? 7.602 4.127 -1.435 1.00 73.75 103 THR A N 1
ATOM 789 C CA . THR A 1 103 ? 8.840 3.796 -2.146 1.00 73.75 103 THR A CA 1
ATOM 790 C C . THR A 1 103 ? 8.512 2.952 -3.370 1.00 73.75 103 THR A C 1
ATOM 792 O O . THR A 1 103 ? 7.688 2.042 -3.306 1.00 73.75 103 THR A O 1
ATOM 795 N N . ALA A 1 104 ? 9.136 3.261 -4.506 1.00 72.88 104 ALA A N 1
ATOM 796 C CA . ALA A 1 104 ? 8.884 2.585 -5.775 1.00 72.88 104 ALA A CA 1
ATOM 797 C C . ALA A 1 104 ? 10.124 1.810 -6.233 1.00 72.88 104 ALA A C 1
ATOM 799 O O . ALA A 1 104 ? 11.204 2.382 -6.372 1.00 72.88 104 ALA A O 1
ATOM 800 N N . THR A 1 105 ? 9.961 0.515 -6.494 1.00 74.94 105 THR A N 1
ATOM 801 C CA . THR A 1 105 ? 10.988 -0.380 -7.044 1.00 74.94 105 THR A CA 1
ATOM 802 C C . THR A 1 105 ? 10.555 -0.897 -8.411 1.00 74.94 105 THR A C 1
ATOM 804 O O . THR A 1 105 ? 9.375 -1.161 -8.641 1.00 74.94 105 THR A O 1
ATOM 807 N N . TYR A 1 106 ? 11.513 -1.073 -9.318 1.00 72.94 106 TYR A N 1
ATOM 808 C CA . TYR A 1 106 ? 11.258 -1.430 -10.710 1.00 72.94 106 TYR A CA 1
ATOM 809 C C . TYR A 1 106 ? 12.027 -2.690 -11.098 1.00 72.94 106 TYR A C 1
ATOM 811 O O . TYR A 1 106 ? 13.213 -2.815 -10.800 1.00 72.94 106 TYR A O 1
ATOM 819 N N . ALA A 1 107 ? 11.361 -3.609 -11.793 1.00 77.25 107 ALA A N 1
ATOM 820 C CA . ALA A 1 107 ? 11.977 -4.809 -12.347 1.00 77.25 107 ALA A CA 1
ATOM 821 C C . ALA A 1 107 ? 11.549 -4.995 -13.803 1.00 77.25 107 ALA A C 1
ATOM 823 O O . ALA A 1 107 ? 10.364 -4.920 -14.130 1.00 77.25 107 ALA A O 1
ATOM 824 N N . ILE A 1 108 ? 12.518 -5.237 -14.685 1.00 78.62 108 ILE A N 1
ATOM 825 C CA . ILE A 1 108 ? 12.286 -5.372 -16.124 1.00 78.62 108 ILE A CA 1
ATOM 826 C C . ILE A 1 108 ? 12.889 -6.697 -16.573 1.00 78.62 108 ILE A C 1
ATOM 828 O O . ILE A 1 108 ? 14.031 -7.012 -16.253 1.00 78.62 108 ILE A O 1
ATOM 832 N N . SER A 1 109 ? 12.097 -7.496 -17.279 1.00 83.94 109 SER A N 1
ATOM 833 C CA . SER A 1 109 ? 12.474 -8.844 -17.714 1.00 83.94 109 SER A CA 1
ATOM 834 C C . SER A 1 109 ? 12.005 -9.095 -19.142 1.00 83.94 109 SER A C 1
ATOM 836 O O . SER A 1 109 ? 10.997 -8.539 -19.577 1.00 83.94 109 SER A O 1
ATOM 838 N N . ASN A 1 110 ? 12.735 -9.922 -19.887 1.00 85.56 110 ASN A N 1
ATOM 839 C CA . ASN A 1 110 ? 12.309 -10.346 -21.219 1.00 85.56 110 ASN A CA 1
ATOM 840 C C . ASN A 1 110 ? 11.237 -11.432 -21.088 1.00 85.56 110 ASN A C 1
ATOM 842 O O . ASN A 1 110 ? 11.373 -12.344 -20.268 1.00 85.56 110 ASN A O 1
ATOM 846 N N . LEU A 1 111 ? 10.178 -11.351 -21.892 1.00 85.88 111 LEU A N 1
ATOM 847 C CA . LEU A 1 111 ? 9.138 -12.372 -21.914 1.00 85.88 111 LEU A CA 1
ATOM 848 C C . LEU A 1 111 ? 9.567 -13.527 -22.830 1.00 85.88 111 LEU A C 1
ATOM 850 O O . LEU A 1 111 ? 9.811 -13.329 -24.021 1.00 85.88 111 LEU A O 1
ATOM 854 N N . ALA A 1 112 ? 9.656 -14.734 -22.264 1.00 87.56 112 ALA A N 1
ATOM 855 C CA . ALA A 1 112 ? 10.154 -15.919 -22.958 1.00 87.56 112 ALA A CA 1
ATOM 856 C C . ALA A 1 112 ? 9.413 -16.178 -24.283 1.00 87.56 112 ALA A C 1
ATOM 858 O O . ALA A 1 112 ? 8.185 -16.147 -24.335 1.00 87.56 112 ALA A O 1
ATOM 859 N N . GLY A 1 113 ? 10.175 -16.443 -25.349 1.00 86.69 113 GLY A N 1
ATOM 860 C CA . GLY A 1 113 ? 9.631 -16.745 -26.678 1.00 86.69 113 GLY A CA 1
ATOM 861 C C . GLY A 1 113 ? 9.091 -15.537 -27.454 1.00 86.69 113 GLY A C 1
ATOM 862 O O . GLY A 1 113 ? 8.467 -15.725 -28.493 1.00 86.69 113 GLY A O 1
ATOM 863 N N . THR A 1 114 ? 9.318 -14.306 -26.983 1.00 87.12 114 THR A N 1
ATOM 864 C CA . THR A 1 114 ? 8.869 -13.077 -27.656 1.00 87.12 114 THR A CA 1
ATOM 865 C C . THR A 1 114 ? 9.951 -11.996 -27.633 1.00 87.12 114 THR A C 1
ATOM 867 O O . THR A 1 114 ? 10.892 -12.067 -26.847 1.00 87.12 114 THR A O 1
ATOM 870 N N . ASN A 1 115 ? 9.778 -10.949 -28.445 1.00 82.19 115 ASN A N 1
ATOM 871 C CA . ASN A 1 115 ? 10.588 -9.724 -28.371 1.00 82.19 115 ASN A CA 1
ATOM 872 C C . ASN A 1 115 ? 10.008 -8.690 -27.385 1.00 82.19 115 ASN A C 1
ATOM 874 O O . ASN A 1 115 ? 10.385 -7.521 -27.424 1.00 82.19 115 ASN A O 1
ATOM 878 N N . LEU A 1 116 ? 9.055 -9.097 -26.537 1.00 83.38 116 LEU A N 1
ATOM 879 C CA . LEU A 1 116 ? 8.382 -8.210 -25.594 1.00 83.38 116 LEU A CA 1
ATOM 880 C C . LEU A 1 116 ? 9.141 -8.149 -24.269 1.00 83.38 116 LEU A C 1
ATOM 882 O O . LEU A 1 116 ? 9.666 -9.154 -23.777 1.00 83.38 116 LEU A O 1
ATOM 886 N N . LYS A 1 117 ? 9.125 -6.971 -23.643 1.00 81.00 117 LYS A N 1
ATOM 887 C CA . LYS A 1 117 ? 9.597 -6.788 -22.267 1.00 81.00 117 LYS A CA 1
ATOM 888 C C . LYS A 1 117 ? 8.435 -6.647 -21.293 1.00 81.00 117 LYS A C 1
ATOM 890 O O . LYS A 1 117 ? 7.435 -5.991 -21.572 1.00 81.00 117 LYS A O 1
ATOM 895 N N . LYS A 1 118 ? 8.600 -7.234 -20.113 1.00 83.69 118 LYS A N 1
ATOM 896 C CA . LYS A 1 118 ? 7.713 -7.084 -18.963 1.00 83.69 118 LYS A CA 1
ATOM 897 C C . LYS A 1 118 ? 8.338 -6.098 -17.986 1.00 83.69 118 LYS A C 1
ATOM 899 O O . LYS A 1 118 ? 9.409 -6.374 -17.450 1.00 83.69 118 LYS A O 1
ATOM 904 N N . ALA A 1 119 ? 7.642 -4.996 -17.728 1.00 79.12 119 ALA A N 1
ATOM 905 C CA . ALA A 1 119 ? 7.961 -4.067 -16.653 1.00 79.12 119 ALA A CA 1
ATOM 906 C C . ALA A 1 119 ? 7.045 -4.327 -15.451 1.00 79.12 119 ALA A C 1
ATOM 908 O O . ALA A 1 119 ? 5.834 -4.490 -15.600 1.00 79.12 119 ALA A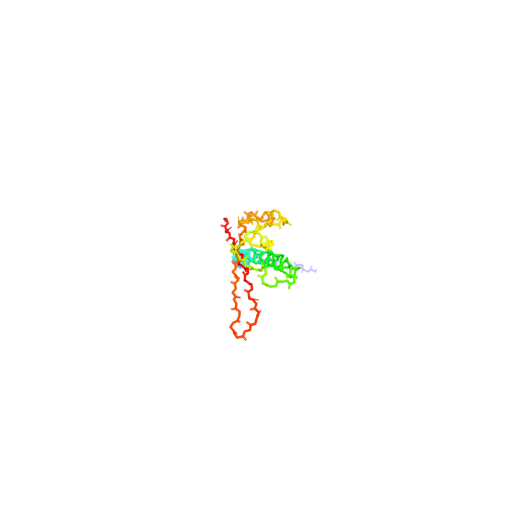 O 1
ATOM 909 N N . VAL A 1 120 ? 7.632 -4.381 -14.262 1.00 83.50 120 VAL A N 1
ATOM 910 C CA . VAL A 1 120 ? 6.934 -4.538 -12.988 1.00 83.50 120 VAL A CA 1
ATOM 911 C C . VAL A 1 120 ? 7.327 -3.372 -12.097 1.00 83.50 120 VAL A C 1
ATOM 913 O O . VAL A 1 120 ? 8.512 -3.138 -11.868 1.00 83.50 120 VAL A O 1
ATOM 916 N N . VAL A 1 121 ? 6.320 -2.657 -11.600 1.00 80.38 121 VAL A N 1
ATOM 917 C CA . VAL A 1 121 ? 6.477 -1.615 -10.585 1.00 80.38 121 VAL A CA 1
ATOM 918 C C . VAL A 1 121 ? 5.952 -2.168 -9.271 1.00 80.38 121 VAL A C 1
ATOM 920 O O . VAL A 1 121 ? 4.824 -2.658 -9.212 1.00 80.38 121 VAL A O 1
ATOM 923 N N . VAL A 1 122 ? 6.765 -2.090 -8.227 1.00 84.25 122 VAL A N 1
ATOM 924 C CA . VAL A 1 122 ? 6.397 -2.455 -6.861 1.00 84.25 122 VAL A CA 1
ATOM 925 C C . VAL A 1 122 ? 6.397 -1.182 -6.034 1.00 84.25 122 VAL A C 1
ATOM 927 O O . VAL A 1 122 ? 7.419 -0.508 -5.946 1.00 84.25 122 VAL A O 1
ATOM 930 N N . ILE A 1 123 ? 5.250 -0.854 -5.446 1.00 83.12 123 ILE A N 1
ATOM 931 C CA . ILE A 1 123 ? 5.121 0.265 -4.516 1.00 83.12 123 ILE A CA 1
ATOM 932 C C . ILE A 1 123 ? 5.027 -0.314 -3.109 1.00 83.12 123 ILE A C 1
ATOM 934 O O . ILE A 1 123 ? 4.095 -1.063 -2.817 1.00 83.12 123 ILE A O 1
ATOM 938 N N . ASN A 1 124 ? 5.982 0.037 -2.256 1.00 83.69 124 ASN A N 1
ATOM 939 C CA . ASN A 1 124 ? 5.975 -0.295 -0.837 1.00 83.69 124 ASN A CA 1
ATOM 940 C C . ASN A 1 124 ? 5.693 0.974 -0.033 1.00 83.69 124 ASN A C 1
ATOM 942 O O . ASN A 1 124 ? 6.091 2.064 -0.443 1.00 83.69 124 ASN A O 1
ATOM 946 N N . TRP A 1 125 ? 5.042 0.842 1.113 1.00 81.81 125 TRP A N 1
ATOM 947 C CA . TRP A 1 125 ? 4.885 1.927 2.076 1.00 81.81 125 TRP A CA 1
ATOM 948 C C . TRP A 1 125 ? 5.207 1.413 3.472 1.00 81.81 125 TRP A C 1
ATOM 950 O O . TRP A 1 125 ? 5.119 0.209 3.731 1.00 81.81 125 TRP A O 1
ATOM 960 N N . THR A 1 126 ? 5.599 2.330 4.347 1.00 77.94 126 THR A N 1
ATOM 961 C CA . THR A 1 126 ? 5.789 2.043 5.768 1.00 77.94 126 THR A CA 1
ATOM 962 C C . THR A 1 126 ? 4.631 2.657 6.534 1.00 77.94 126 THR A C 1
ATOM 964 O O . THR A 1 126 ? 4.427 3.869 6.467 1.00 77.94 126 THR A O 1
ATOM 967 N N . GLU A 1 127 ? 3.887 1.810 7.239 1.00 74.62 127 GLU A N 1
ATOM 968 C CA . GLU A 1 127 ? 2.845 2.227 8.178 1.00 74.62 127 GLU A CA 1
ATOM 969 C C . GLU A 1 127 ? 3.526 2.869 9.400 1.00 74.62 127 GLU A C 1
ATOM 971 O O . GLU A 1 127 ? 4.522 2.330 9.897 1.00 74.62 127 GLU A O 1
ATOM 976 N N . LEU A 1 128 ? 3.044 4.041 9.827 1.00 63.56 128 LEU A N 1
ATOM 977 C CA . LEU A 1 128 ? 3.535 4.755 11.016 1.00 63.56 128 LEU A CA 1
ATOM 978 C C . LEU A 1 128 ? 2.846 4.283 12.300 1.00 63.56 128 LEU A C 1
ATOM 980 O O . LEU A 1 128 ? 1.627 4.005 12.251 1.00 63.56 128 LEU A O 1
#

pLDDT: mean 74.79, std 15.6, range [42.59, 97.75]

Radius of gyration: 28.31 Å; chains: 1; bounding box: 85×32×65 Å

Foldseek 3Di:
DDDPPPDDDPVNVVVVVVVVVVVVVVVVVVVVVVVVVVVVVVVVVVLVVVQVVVVVQVVVPPDPVQPDLPDLVSHGCQRNVVPHDPCRPAFRQDPPVDPKGKGKDWDKDQDPPDNDIDIDIDIDIDDD

Secondary structure (DSSP, 8-state):
------PPPHHHHHHHHHHHHHHHHHHHHHHHHHHHHHHHHHHHHHHHHHHHHHHHHHHH---GGG--TT-TTS--TTTT-TT--GGGSSS-----SSSPEEEEEEEEEEPTTSS-EEEEEEEEEE--

Sequence (128 aa):
MDNQKKGFTLLEIIVSLIIIFFVVAGMAGIFVSSSNYTYHYKCRGTAVSLAKYCLDILSKDVRQDKWNPATAADGNCLTSGFNCPTVFTTNPTMPIGLDENYTATYAISNLAGTNLKKAVVVINWTEL